Protein AF-A0A2W5FR37-F1 (afdb_monomer_lite)

pLDDT: mean 85.61, std 10.02, range [57.16, 96.5]

Foldseek 3Di:
DVVVVVVVVVCVVVVVVVVVLVVVCVVQVPDWDQCDPDPVDGTDTDGPNVVVVVVVVVVVVVVVVVVVVVVVVVVVVVVVVVVVVVVVVVVVVVVVVVVVVVVVVVVVVVVVVVVVVVVPPDDPPPPDPPDD

Secondary structure (DSSP, 8-state):
-HHHHHHHHHHHHHHHHHHHHHHHHHHTTT-EEEE-S-TTSPPEEEEHHHHHHHHHHHHHHHHHHHHHHHHHHHHHHHHHHHHHHHHHHHHHHHHHHHHHHHHHHHHHHHHHHHHHHHHSS-----------

InterPro domains:
  IPR010445 Lipopolysaccharide assembly protein A domain [PF06305] (45-92)

Radius of gyration: 41.65 Å; chains: 1; bounding box: 113×43×98 Å

Organism: NCBI:txid349221

Structure (mmCIF, N/CA/C/O backbone):
data_AF-A0A2W5FR37-F1
#
_entry.id   AF-A0A2W5FR37-F1
#
loop_
_atom_site.group_PDB
_atom_site.id
_atom_site.type_symbol
_atom_site.label_atom_id
_atom_site.label_alt_id
_atom_site.label_comp_id
_atom_site.label_asym_id
_atom_site.label_entity_id
_atom_site.label_seq_id
_atom_site.pdbx_PDB_ins_code
_atom_site.Cartn_x
_atom_site.Cartn_y
_atom_site.Cartn_z
_atom_site.occupancy
_atom_site.B_iso_or_equiv
_atom_site.auth_seq_id
_atom_site.auth_comp_id
_atom_site.auth_asym_id
_atom_site.auth_atom_id
_atom_site.pdbx_PDB_model_num
ATOM 1 N N . MET A 1 1 ? -13.498 14.660 -2.662 1.00 68.38 1 MET A N 1
ATOM 2 C CA . MET A 1 1 ? -12.259 15.467 -2.606 1.00 68.38 1 MET A CA 1
ATOM 3 C C . MET A 1 1 ? -10.991 14.609 -2.453 1.00 68.38 1 MET A C 1
ATOM 5 O O . MET A 1 1 ? -10.168 14.636 -3.356 1.00 68.38 1 MET A O 1
ATOM 9 N N . MET A 1 2 ? -10.856 13.749 -1.428 1.00 73.62 2 MET A N 1
ATOM 10 C CA . MET A 1 2 ? -9.641 12.917 -1.214 1.00 73.62 2 MET A CA 1
ATOM 11 C C . MET A 1 2 ? -9.258 11.974 -2.377 1.00 73.62 2 MET A C 1
ATOM 13 O O . MET A 1 2 ? -8.077 11.722 -2.597 1.00 73.62 2 MET A O 1
ATOM 17 N N . LYS A 1 3 ? -10.230 11.467 -3.153 1.00 80.94 3 LYS A N 1
ATOM 18 C CA . LYS A 1 3 ? -9.954 10.609 -4.326 1.00 80.94 3 LYS A CA 1
ATOM 19 C C . LYS A 1 3 ? -9.229 11.358 -5.455 1.00 80.94 3 LYS A C 1
ATOM 21 O O . LYS A 1 3 ? -8.331 10.792 -6.067 1.00 80.94 3 LYS A O 1
ATOM 26 N N . PHE A 1 4 ? -9.587 12.623 -5.686 1.00 82.25 4 PHE A N 1
ATOM 27 C CA . PHE A 1 4 ? -8.950 13.474 -6.697 1.00 82.25 4 PHE A CA 1
ATOM 28 C C . PHE A 1 4 ? -7.525 13.854 -6.295 1.00 82.25 4 PHE A C 1
ATOM 30 O O . PHE A 1 4 ? -6.628 13.775 -7.125 1.00 82.25 4 PHE A O 1
ATOM 37 N N . LEU A 1 5 ? -7.297 14.169 -5.016 1.00 88.81 5 LEU A N 1
ATOM 38 C CA . LEU A 1 5 ? -5.957 14.455 -4.498 1.00 88.81 5 LEU A CA 1
ATOM 39 C C . LEU A 1 5 ? -5.012 13.254 -4.670 1.00 88.81 5 LEU A C 1
ATOM 41 O O . LEU A 1 5 ? -3.886 13.407 -5.126 1.00 88.81 5 LEU A O 1
ATOM 45 N N . ASN A 1 6 ? -5.490 12.045 -4.366 1.00 87.56 6 ASN A N 1
ATOM 46 C CA . ASN A 1 6 ? -4.703 10.823 -4.538 1.00 87.56 6 ASN A CA 1
ATOM 47 C C . ASN A 1 6 ? -4.389 10.544 -6.021 1.00 87.56 6 ASN A C 1
ATOM 49 O O . ASN A 1 6 ? -3.264 10.195 -6.365 1.00 87.56 6 ASN A O 1
ATOM 53 N N . LEU A 1 7 ? -5.364 10.744 -6.914 1.00 86.31 7 LEU A N 1
ATOM 54 C CA . LEU A 1 7 ? -5.140 10.623 -8.356 1.00 86.31 7 LEU A CA 1
ATOM 55 C C . LEU A 1 7 ? -4.103 11.640 -8.852 1.00 86.31 7 LEU A C 1
ATOM 57 O O . LEU A 1 7 ? -3.191 11.268 -9.584 1.00 86.31 7 LEU A O 1
ATOM 61 N N . PHE A 1 8 ? -4.202 12.891 -8.403 1.00 90.38 8 PHE A N 1
ATOM 62 C CA . PHE A 1 8 ? -3.268 13.949 -8.771 1.00 90.38 8 PHE A CA 1
ATOM 63 C C . PHE A 1 8 ? -1.837 13.635 -8.324 1.00 90.38 8 PHE A C 1
ATOM 65 O O . PHE A 1 8 ? -0.922 13.717 -9.134 1.00 90.38 8 PHE A O 1
ATOM 72 N N . ILE A 1 9 ? -1.641 13.191 -7.078 1.00 90.69 9 ILE A N 1
ATOM 73 C CA . ILE A 1 9 ? -0.317 12.805 -6.560 1.00 90.69 9 ILE A CA 1
ATOM 74 C C . ILE A 1 9 ? 0.268 11.640 -7.364 1.00 90.69 9 ILE A C 1
ATOM 76 O O . ILE A 1 9 ? 1.440 11.676 -7.731 1.00 90.69 9 ILE A O 1
ATOM 80 N N . LYS A 1 10 ? -0.543 10.620 -7.676 1.00 88.50 10 LYS A N 1
ATOM 81 C CA . LYS A 1 10 ? -0.093 9.487 -8.496 1.00 88.50 10 LYS A CA 1
ATOM 82 C C . LYS A 1 10 ? 0.396 9.957 -9.857 1.00 88.50 10 LYS A C 1
ATOM 84 O O . LYS A 1 10 ? 1.516 9.630 -10.222 1.00 88.50 10 LYS A O 1
ATOM 89 N N . VAL A 1 11 ? -0.407 10.758 -10.558 1.00 91.00 11 VAL A N 1
ATOM 90 C CA . VAL A 1 11 ? -0.048 11.297 -11.877 1.00 91.00 11 VAL A CA 1
ATOM 91 C C . VAL A 1 11 ? 1.201 12.169 -11.787 1.00 91.00 11 VAL A C 1
ATOM 93 O O . VAL A 1 11 ? 2.112 11.992 -12.589 1.00 91.00 11 VAL A O 1
ATOM 96 N N . LEU A 1 12 ? 1.282 13.051 -10.790 1.00 92.81 12 LEU A N 1
ATOM 97 C CA . LEU A 1 12 ? 2.414 13.954 -10.593 1.00 92.81 12 LEU A CA 1
ATOM 98 C C . LEU A 1 12 ? 3.735 13.200 -10.387 1.00 92.81 12 LEU A C 1
ATOM 100 O O . LEU A 1 12 ? 4.772 13.671 -10.837 1.00 92.81 12 LEU A O 1
ATOM 104 N N . ILE A 1 13 ? 3.704 12.030 -9.744 1.00 90.12 13 ILE A N 1
ATOM 105 C CA . ILE A 1 13 ? 4.895 11.202 -9.518 1.00 90.12 13 ILE A CA 1
ATOM 106 C C . ILE A 1 13 ? 5.193 10.306 -10.728 1.00 90.12 13 ILE A C 1
ATOM 108 O O . ILE A 1 13 ? 6.346 10.182 -11.132 1.00 90.12 13 ILE A O 1
ATOM 112 N N . THR A 1 14 ? 4.183 9.674 -11.332 1.00 88.75 14 THR A N 1
ATOM 113 C CA . THR A 1 14 ? 4.410 8.711 -12.423 1.00 88.75 14 THR A CA 1
ATOM 114 C C . THR A 1 14 ? 4.773 9.384 -13.742 1.00 88.75 14 THR A C 1
ATOM 116 O O . THR A 1 14 ? 5.597 8.861 -14.486 1.00 88.75 14 THR A O 1
ATOM 119 N N . LEU A 1 15 ? 4.172 10.538 -14.043 1.00 92.75 15 LEU A N 1
ATOM 120 C CA . LEU A 1 15 ? 4.376 11.245 -15.306 1.00 92.75 15 LEU A CA 1
ATOM 121 C C . LEU A 1 15 ? 5.848 11.635 -15.558 1.00 92.75 15 LEU A C 1
ATOM 123 O O . LEU A 1 15 ? 6.339 11.315 -16.640 1.00 92.75 15 LEU A O 1
ATOM 127 N N . PRO A 1 16 ? 6.589 12.255 -14.614 1.00 92.44 16 PRO A N 1
ATOM 128 C CA . PRO A 1 16 ? 7.993 12.599 -14.840 1.00 92.44 16 PRO A CA 1
ATOM 129 C C . PRO A 1 16 ? 8.885 11.364 -14.990 1.00 92.44 16 PRO A C 1
ATOM 131 O O . PRO A 1 16 ? 9.802 11.385 -15.805 1.00 92.44 16 PRO A O 1
ATOM 134 N N . VAL A 1 17 ? 8.602 10.271 -14.274 1.00 89.12 17 VAL A N 1
ATOM 135 C CA . VAL A 1 17 ? 9.355 9.012 -14.414 1.00 89.12 17 VAL A CA 1
ATOM 136 C C . VAL A 1 17 ? 9.175 8.428 -15.816 1.00 89.12 17 VAL A C 1
ATOM 138 O O . VAL A 1 17 ? 10.154 8.057 -16.461 1.00 89.12 17 VAL A O 1
ATOM 141 N N . ILE A 1 18 ? 7.937 8.399 -16.318 1.00 90.38 18 ILE A N 1
ATOM 142 C CA . ILE A 1 18 ? 7.632 7.933 -17.678 1.00 90.38 18 ILE A CA 1
ATOM 143 C C . ILE A 1 18 ? 8.277 8.853 -18.719 1.00 90.38 18 ILE A C 1
ATOM 145 O O . ILE A 1 18 ? 8.894 8.364 -19.662 1.00 90.38 18 ILE A O 1
ATOM 149 N N . ALA A 1 19 ? 8.174 10.172 -18.542 1.00 92.00 19 ALA A N 1
ATOM 150 C CA . ALA A 1 19 ? 8.774 11.146 -19.448 1.00 92.00 19 ALA A CA 1
ATOM 151 C C . ALA A 1 19 ? 10.305 11.011 -19.504 1.00 92.00 19 ALA A C 1
ATOM 153 O O . ALA A 1 19 ? 10.879 11.014 -20.592 1.00 92.00 19 ALA A O 1
ATOM 154 N N . ALA A 1 20 ? 10.960 10.825 -18.355 1.00 89.50 20 ALA A N 1
ATOM 155 C CA . ALA A 1 20 ? 12.399 10.596 -18.277 1.00 89.50 20 ALA A CA 1
ATOM 156 C C . ALA A 1 20 ? 12.803 9.294 -18.984 1.00 89.50 20 ALA A C 1
ATOM 158 O O . ALA A 1 20 ? 13.699 9.307 -19.826 1.00 89.50 20 ALA A O 1
ATOM 159 N N . LEU A 1 21 ? 12.106 8.187 -18.707 1.00 88.25 21 LEU A N 1
ATOM 160 C CA . LEU A 1 21 ? 12.337 6.900 -19.374 1.00 88.25 21 LEU A CA 1
ATOM 161 C C . LEU A 1 21 ? 12.173 7.001 -20.889 1.00 88.25 21 LEU A C 1
ATOM 163 O O . LEU A 1 21 ? 13.010 6.495 -21.640 1.00 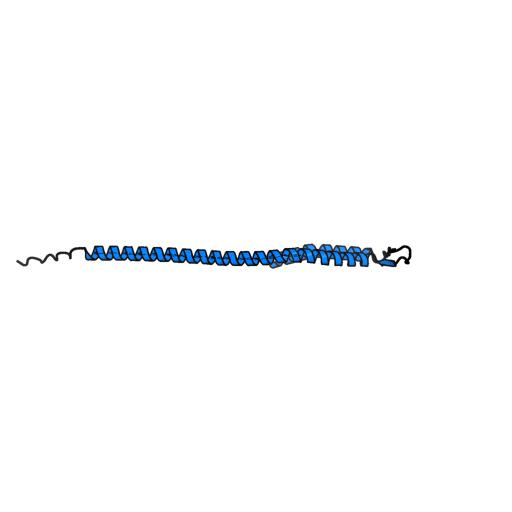88.25 21 LEU A O 1
ATOM 167 N N . PHE A 1 22 ? 11.121 7.681 -21.338 1.00 89.44 22 PHE A N 1
ATOM 168 C CA . PHE A 1 22 ? 10.863 7.912 -22.752 1.00 89.44 22 PHE A CA 1
ATOM 169 C C . PHE A 1 22 ? 11.993 8.716 -23.402 1.00 89.44 22 PHE A C 1
ATOM 171 O O . PHE A 1 22 ? 12.531 8.301 -24.428 1.00 89.44 22 PHE A O 1
ATOM 178 N N . PHE A 1 23 ? 12.408 9.823 -22.781 1.00 91.81 23 PHE A N 1
ATOM 179 C CA . PHE A 1 23 ? 13.462 10.686 -23.312 1.00 91.81 23 PHE A CA 1
ATOM 180 C C . PHE A 1 23 ? 14.824 9.983 -23.373 1.00 91.81 23 PHE A C 1
ATOM 182 O O . PHE A 1 23 ? 15.525 10.077 -24.382 1.00 91.81 23 PHE A O 1
ATOM 189 N N . ILE A 1 24 ? 15.177 9.225 -22.330 1.00 87.62 24 ILE A N 1
ATOM 190 C CA . ILE A 1 24 ? 16.406 8.423 -22.287 1.00 87.62 24 ILE A CA 1
ATOM 191 C C . ILE A 1 24 ? 16.375 7.349 -23.378 1.00 87.62 24 ILE A C 1
ATOM 193 O O . ILE A 1 24 ? 17.353 7.182 -24.103 1.00 87.62 24 ILE A O 1
ATOM 197 N N . THR A 1 25 ? 15.249 6.655 -23.542 1.00 86.19 25 THR A N 1
ATOM 198 C CA . THR A 1 25 ? 15.097 5.611 -24.565 1.00 86.19 25 THR A CA 1
ATOM 199 C C . THR A 1 25 ? 15.234 6.181 -25.975 1.00 86.19 25 THR A C 1
ATOM 201 O O . THR A 1 25 ? 15.941 5.614 -26.806 1.00 86.19 25 THR A O 1
ATOM 204 N N . LEU A 1 26 ? 14.597 7.325 -26.241 1.00 87.50 26 LEU A N 1
ATOM 205 C CA . LEU A 1 26 ? 14.638 7.971 -27.550 1.00 87.50 26 LEU A CA 1
ATOM 206 C C . LEU A 1 26 ? 16.046 8.487 -27.882 1.00 87.50 26 LEU A C 1
ATOM 208 O O . LEU A 1 26 ? 16.534 8.267 -28.988 1.00 87.50 26 LEU A O 1
ATOM 212 N N . SER A 1 27 ? 16.711 9.114 -26.908 1.00 88.44 27 SER A N 1
ATOM 213 C CA . SER A 1 27 ? 18.050 9.696 -27.081 1.00 88.44 27 SER A CA 1
ATOM 214 C C . SER A 1 27 ? 19.140 8.639 -27.275 1.00 88.44 27 SER A C 1
ATOM 216 O O . SER A 1 27 ? 20.147 8.910 -27.918 1.00 88.44 27 SER A O 1
ATOM 218 N N . ASN A 1 28 ? 18.937 7.423 -26.756 1.00 86.19 28 ASN A N 1
ATOM 219 C CA . ASN A 1 28 ? 19.930 6.345 -26.793 1.00 86.19 28 ASN A CA 1
ATOM 220 C C . ASN A 1 28 ? 19.568 5.209 -27.768 1.00 86.19 28 ASN A C 1
ATOM 222 O O . ASN A 1 28 ? 20.132 4.120 -27.687 1.00 86.19 28 ASN A O 1
ATOM 226 N N . ARG A 1 29 ? 18.644 5.441 -28.711 1.00 79.38 29 ARG A N 1
ATOM 227 C CA . ARG A 1 29 ? 18.126 4.415 -29.639 1.00 79.38 29 ARG A CA 1
ATOM 228 C C . ARG A 1 29 ? 19.197 3.761 -30.534 1.00 79.38 29 ARG A C 1
ATOM 230 O O . ARG A 1 29 ? 18.960 2.674 -31.050 1.00 79.38 29 ARG A O 1
ATOM 237 N N . GLY A 1 30 ? 20.353 4.399 -30.717 1.00 81.81 30 GLY A N 1
ATOM 238 C CA . GLY A 1 30 ? 21.477 3.882 -31.510 1.00 81.81 30 GLY A CA 1
ATOM 239 C C . GLY A 1 30 ? 22.690 3.429 -30.696 1.00 81.81 30 GLY A C 1
ATOM 240 O O . GLY A 1 30 ? 23.716 3.114 -31.289 1.00 81.81 30 GLY A O 1
ATOM 241 N N . VAL A 1 31 ? 22.606 3.435 -29.362 1.00 84.19 31 VAL A N 1
ATOM 242 C CA . VAL A 1 31 ? 23.732 3.073 -28.494 1.00 84.19 31 VAL A CA 1
ATOM 243 C C . VAL A 1 31 ? 23.683 1.577 -28.202 1.00 84.19 31 VAL A C 1
ATOM 245 O O . VAL A 1 31 ? 22.751 1.087 -27.554 1.00 84.19 31 VAL A O 1
ATOM 248 N N . TYR A 1 32 ? 24.707 0.870 -28.674 1.00 84.19 32 TYR A N 1
ATOM 249 C CA . TYR A 1 32 ? 24.933 -0.545 -28.408 1.00 84.19 32 TYR A CA 1
ATOM 250 C C . TYR A 1 32 ? 26.153 -0.698 -27.506 1.00 84.19 32 TYR A C 1
ATOM 252 O O . TYR A 1 32 ? 27.142 0.018 -27.656 1.00 84.19 32 TYR A O 1
ATOM 260 N N . LEU A 1 33 ? 26.044 -1.604 -26.545 1.00 83.12 33 LEU A N 1
ATOM 261 C CA . LEU A 1 33 ? 27.109 -1.964 -25.624 1.00 83.12 33 LEU A CA 1
ATOM 262 C C . LEU A 1 33 ? 27.519 -3.399 -25.926 1.00 83.12 33 LEU A C 1
ATOM 264 O O . LEU A 1 33 ? 26.680 -4.302 -25.895 1.00 83.12 33 LEU A O 1
ATOM 268 N N . ASP A 1 34 ? 28.807 -3.591 -26.188 1.00 84.94 34 ASP A N 1
ATOM 269 C CA . ASP A 1 34 ? 29.390 -4.915 -26.353 1.00 84.94 34 ASP A CA 1
ATOM 270 C C . ASP A 1 34 ? 29.523 -5.555 -24.974 1.00 84.94 34 ASP A C 1
ATOM 272 O O . ASP A 1 34 ? 30.354 -5.163 -24.150 1.00 84.94 34 ASP A O 1
ATOM 276 N N . MET A 1 35 ? 28.642 -6.511 -24.688 1.00 77.69 35 MET A N 1
ATOM 277 C CA . MET A 1 35 ? 28.621 -7.206 -23.413 1.00 77.69 35 MET A CA 1
ATOM 278 C C . MET A 1 35 ? 29.310 -8.560 -23.561 1.00 77.69 35 MET A C 1
ATOM 280 O O . MET A 1 35 ? 28.774 -9.492 -24.163 1.00 77.69 35 MET A O 1
ATOM 284 N N . THR A 1 36 ? 30.501 -8.677 -22.977 1.00 81.25 36 THR A N 1
ATOM 285 C CA . THR A 1 36 ? 31.266 -9.928 -22.950 1.00 81.25 36 THR A CA 1
ATOM 286 C C . THR A 1 36 ? 31.041 -10.624 -21.612 1.00 81.25 36 THR A C 1
ATOM 288 O O . THR A 1 36 ? 31.655 -10.280 -20.606 1.00 81.25 36 THR A O 1
ATOM 291 N N . TRP A 1 37 ? 30.132 -11.600 -21.581 1.00 77.19 37 TRP A N 1
ATOM 292 C CA . TRP A 1 37 ? 29.851 -12.384 -20.369 1.00 77.19 37 TRP A CA 1
ATOM 293 C C . TRP A 1 37 ? 30.989 -13.355 -20.013 1.00 77.19 37 TRP A C 1
ATOM 295 O O . TRP A 1 37 ? 31.223 -13.658 -18.846 1.00 77.19 37 TRP A O 1
ATOM 305 N N . SER A 1 38 ? 31.709 -13.856 -21.020 1.00 80.25 38 SER A N 1
ATOM 306 C CA . SER A 1 38 ? 32.812 -14.805 -20.864 1.00 80.25 38 SER A CA 1
ATOM 307 C C . SER A 1 38 ? 33.833 -14.598 -21.983 1.00 80.25 38 SER A C 1
ATOM 309 O O . SER A 1 38 ? 33.415 -14.391 -23.120 1.00 80.25 38 SER A O 1
ATOM 311 N N . PRO A 1 39 ? 35.149 -14.715 -21.716 1.00 76.88 39 PRO A N 1
ATOM 312 C CA . PRO A 1 39 ? 36.188 -14.583 -22.743 1.00 76.88 39 PRO A CA 1
ATOM 313 C C . PRO A 1 39 ? 36.125 -15.669 -23.832 1.00 76.88 39 PRO A C 1
ATOM 315 O O . PRO A 1 39 ? 36.804 -15.553 -24.844 1.00 76.88 39 PRO A O 1
ATOM 318 N N . LEU A 1 40 ? 35.331 -16.726 -23.626 1.00 80.38 40 LEU A N 1
ATOM 319 C CA . LEU A 1 40 ? 35.122 -17.817 -24.585 1.00 80.38 40 LEU A CA 1
ATOM 320 C C . LEU A 1 40 ? 33.915 -17.597 -25.514 1.00 80.38 40 LEU A C 1
ATOM 322 O O . LEU A 1 40 ? 33.669 -18.430 -26.380 1.00 80.38 40 LEU A O 1
ATOM 326 N N . HIS A 1 41 ? 33.139 -16.529 -25.317 1.00 77.19 41 HIS A N 1
ATOM 327 C CA . HIS A 1 41 ? 31.941 -16.232 -26.104 1.00 77.19 41 HIS A CA 1
ATOM 328 C C . HIS A 1 41 ? 32.106 -14.895 -26.827 1.00 77.19 41 HIS A C 1
ATOM 330 O O . HIS A 1 41 ? 32.683 -13.957 -26.274 1.00 77.19 41 HIS A O 1
ATOM 336 N N . GLU A 1 42 ? 31.585 -14.802 -28.052 1.00 77.25 42 GLU A N 1
ATOM 337 C CA . GLU A 1 42 ? 31.573 -13.536 -28.783 1.00 77.25 42 GLU A CA 1
ATOM 338 C C . GLU A 1 42 ? 30.739 -12.487 -28.041 1.00 77.25 42 GLU A C 1
ATOM 340 O O . GLU A 1 42 ? 29.731 -12.800 -27.398 1.00 77.25 42 GLU A O 1
ATOM 345 N N . ALA A 1 43 ? 31.194 -11.234 -28.106 1.00 79.50 43 ALA A N 1
ATOM 346 C CA . ALA A 1 43 ? 30.517 -10.127 -27.456 1.00 79.50 43 ALA A CA 1
ATOM 347 C C . ALA A 1 43 ? 29.122 -9.945 -28.065 1.00 79.50 43 ALA A C 1
ATOM 349 O O . ALA A 1 43 ? 28.966 -9.795 -29.277 1.00 79.50 43 ALA A O 1
ATOM 350 N N . ALA A 1 44 ? 28.100 -9.955 -27.213 1.00 79.62 44 ALA A N 1
ATOM 351 C CA . ALA A 1 44 ? 26.741 -9.685 -27.646 1.00 79.62 44 ALA A CA 1
ATOM 352 C C . ALA A 1 44 ? 26.504 -8.172 -27.622 1.00 79.62 44 ALA A C 1
ATOM 354 O O . ALA A 1 44 ? 26.629 -7.540 -26.571 1.00 79.62 44 ALA A O 1
ATOM 355 N N . ALA A 1 45 ? 26.126 -7.599 -28.764 1.00 82.19 45 ALA A N 1
ATOM 356 C CA . ALA A 1 45 ? 25.719 -6.201 -28.842 1.00 82.19 45 ALA A CA 1
ATOM 357 C C . ALA A 1 45 ? 24.307 -6.043 -28.253 1.00 82.19 45 ALA A C 1
ATOM 359 O O . ALA A 1 45 ? 23.305 -6.361 -28.900 1.00 82.19 45 ALA A O 1
ATOM 360 N N . LEU A 1 46 ? 24.213 -5.556 -27.013 1.00 84.75 46 LEU A N 1
ATOM 361 C CA . LEU A 1 46 ? 22.933 -5.230 -26.382 1.00 84.75 46 LEU A CA 1
ATOM 362 C C . LEU A 1 46 ? 22.614 -3.747 -26.560 1.00 84.75 46 LEU A C 1
ATOM 364 O O . LEU A 1 46 ? 23.462 -2.878 -26.362 1.00 84.75 46 LEU A O 1
ATOM 368 N N . SER A 1 47 ? 21.358 -3.443 -26.885 1.00 87.00 47 SER A N 1
ATOM 369 C CA . SER A 1 47 ? 20.899 -2.058 -26.946 1.00 87.00 47 SER A CA 1
ATOM 370 C C . SER A 1 47 ? 20.713 -1.493 -25.534 1.00 87.00 47 SER A C 1
ATOM 372 O O . SER A 1 47 ? 20.100 -2.113 -24.660 1.00 87.00 47 SER A O 1
ATOM 374 N N . LEU A 1 48 ? 21.221 -0.282 -25.303 1.00 87.06 48 LEU A N 1
ATOM 375 C CA . LEU A 1 48 ? 21.116 0.401 -24.011 1.00 87.06 48 LEU A CA 1
ATOM 376 C C . LEU A 1 48 ? 19.655 0.543 -23.521 1.00 87.06 48 LEU A C 1
ATOM 378 O O . LEU A 1 48 ? 19.399 0.277 -22.342 1.00 87.06 48 LEU A O 1
ATOM 382 N N . PRO A 1 49 ? 18.661 0.856 -24.382 1.00 86.56 49 PRO A N 1
ATOM 383 C CA . PRO A 1 49 ? 17.254 0.861 -23.981 1.00 86.56 49 PRO A CA 1
ATOM 384 C C . PRO A 1 49 ? 16.749 -0.470 -23.416 1.00 86.56 49 PRO A C 1
ATOM 386 O O . PRO A 1 49 ? 15.946 -0.474 -22.485 1.00 86.56 49 PRO A O 1
ATOM 389 N N . LEU A 1 50 ? 17.223 -1.599 -23.951 1.00 86.38 50 LEU A N 1
ATOM 390 C CA . LEU A 1 50 ? 16.818 -2.924 -23.488 1.00 86.38 50 LEU A CA 1
ATOM 391 C C . LEU A 1 50 ? 17.360 -3.206 -22.081 1.00 86.38 50 LEU A C 1
ATOM 393 O O . LEU A 1 50 ? 16.626 -3.705 -21.230 1.00 86.38 50 LEU A O 1
ATOM 397 N N . ILE A 1 51 ? 18.604 -2.808 -21.805 1.00 88.69 51 ILE A N 1
ATOM 398 C CA . ILE A 1 51 ? 19.215 -2.920 -20.471 1.00 88.69 51 ILE A CA 1
ATOM 399 C C . ILE A 1 51 ? 18.441 -2.082 -19.446 1.00 88.69 51 ILE A C 1
ATOM 401 O O . ILE A 1 51 ? 18.110 -2.570 -18.361 1.00 88.69 51 ILE A O 1
ATOM 405 N N . ILE A 1 52 ? 18.105 -0.834 -19.794 1.00 88.75 52 ILE A N 1
ATOM 406 C CA . ILE A 1 52 ? 17.298 0.040 -18.931 1.00 88.75 52 ILE A CA 1
ATOM 407 C C . ILE A 1 52 ? 15.936 -0.596 -18.660 1.00 88.75 52 ILE A C 1
ATOM 409 O O . ILE A 1 52 ? 15.509 -0.662 -17.509 1.00 88.75 52 ILE A O 1
ATOM 413 N N . PHE A 1 5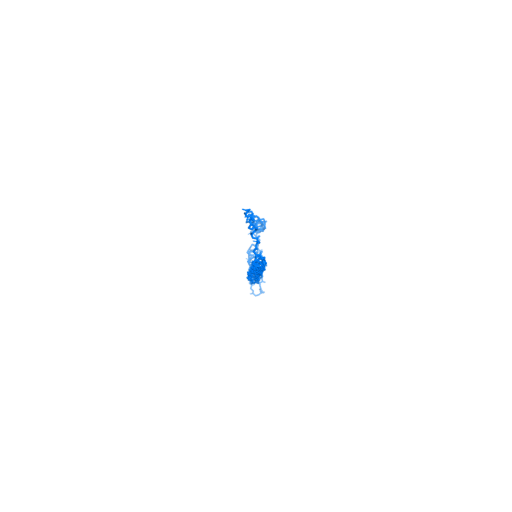3 ? 15.269 -1.103 -19.696 1.00 88.31 53 PHE A N 1
ATOM 414 C CA . PHE A 1 53 ? 13.951 -1.713 -19.568 1.00 88.31 53 PHE A CA 1
ATOM 415 C C . PHE A 1 53 ? 13.953 -2.915 -18.615 1.00 88.31 53 PHE A C 1
ATOM 417 O O . PHE A 1 53 ? 13.131 -2.977 -17.699 1.00 88.31 53 PHE A O 1
ATOM 424 N N . VAL A 1 54 ? 14.914 -3.832 -18.769 1.00 90.56 54 VAL A N 1
ATOM 425 C CA . VAL A 1 54 ? 15.070 -4.991 -17.874 1.00 90.56 54 VAL A CA 1
ATOM 426 C C . VAL A 1 54 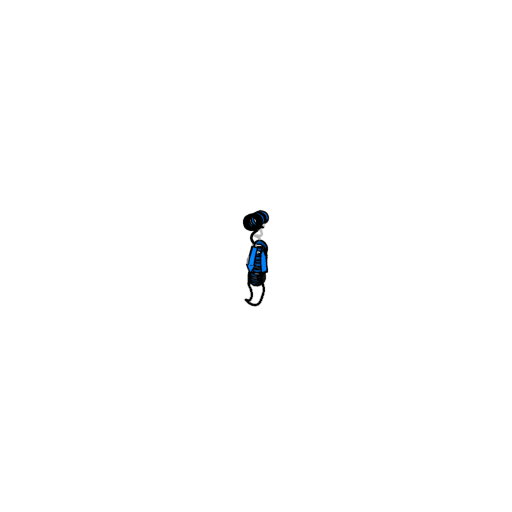? 15.352 -4.542 -16.439 1.00 90.56 54 VAL A C 1
ATOM 428 O O . VAL A 1 54 ? 14.734 -5.045 -15.501 1.00 90.56 54 VAL A O 1
ATOM 431 N N . THR A 1 55 ? 16.218 -3.544 -16.258 1.00 91.31 55 THR A N 1
ATOM 432 C CA . THR A 1 55 ? 16.524 -2.983 -14.934 1.00 91.31 55 THR A CA 1
ATOM 433 C C . THR A 1 55 ? 15.279 -2.377 -14.280 1.00 91.31 55 THR A C 1
ATOM 435 O O . THR A 1 55 ? 15.021 -2.612 -13.098 1.00 91.31 55 THR A O 1
ATOM 438 N N . CYS A 1 56 ? 14.454 -1.655 -15.043 1.00 91.12 56 CYS A N 1
ATOM 439 C CA . CYS A 1 56 ? 13.184 -1.118 -14.562 1.00 91.12 56 CYS A CA 1
ATOM 440 C C . CYS A 1 56 ? 12.195 -2.218 -14.169 1.00 91.12 56 CYS A C 1
ATOM 442 O O . CYS A 1 56 ? 11.526 -2.073 -13.148 1.00 91.12 56 CYS A O 1
ATOM 444 N N . ILE A 1 57 ? 12.116 -3.318 -14.926 1.00 92.69 57 ILE A N 1
ATOM 445 C CA . ILE A 1 57 ? 11.275 -4.469 -14.566 1.00 92.69 57 ILE A CA 1
ATOM 446 C C . ILE A 1 57 ? 11.728 -5.062 -13.234 1.00 92.69 57 ILE A C 1
ATOM 448 O O . ILE A 1 57 ? 10.902 -5.276 -12.349 1.00 92.69 57 ILE A O 1
ATOM 452 N N . ILE A 1 58 ? 13.030 -5.296 -13.067 1.00 95.06 58 ILE A N 1
ATOM 453 C CA . ILE A 1 58 ? 13.578 -5.859 -11.827 1.00 95.06 58 ILE A CA 1
ATOM 454 C C . ILE A 1 58 ? 13.285 -4.923 -10.650 1.00 95.06 58 ILE A C 1
ATOM 456 O O . ILE A 1 58 ? 12.751 -5.363 -9.632 1.00 95.06 58 ILE A O 1
ATOM 460 N N . GLY A 1 59 ? 13.554 -3.624 -10.809 1.00 92.19 59 GLY A N 1
ATOM 461 C CA . GLY A 1 59 ? 13.246 -2.614 -9.797 1.00 92.19 59 GLY A CA 1
ATOM 462 C C . GLY A 1 59 ? 11.754 -2.550 -9.459 1.00 92.19 59 GLY A C 1
ATOM 463 O O . GLY A 1 59 ? 11.392 -2.444 -8.289 1.00 92.19 59 GLY A O 1
ATOM 464 N N . PHE A 1 60 ? 10.876 -2.683 -10.457 1.00 92.56 60 PHE A N 1
ATOM 465 C CA . PHE A 1 60 ? 9.429 -2.727 -10.258 1.00 92.56 60 PHE A CA 1
ATOM 466 C C . PHE A 1 60 ? 8.988 -3.972 -9.484 1.00 92.56 60 PHE A C 1
ATOM 468 O O . PHE A 1 60 ? 8.216 -3.850 -8.534 1.00 92.56 60 PHE A O 1
ATOM 475 N N . ILE A 1 61 ? 9.493 -5.156 -9.843 1.00 95.12 61 ILE A N 1
ATOM 476 C CA . ILE A 1 61 ? 9.194 -6.406 -9.131 1.00 95.12 61 ILE A CA 1
ATOM 477 C C . ILE A 1 61 ? 9.631 -6.283 -7.670 1.00 95.12 61 ILE A C 1
ATOM 479 O O . ILE A 1 61 ? 8.844 -6.571 -6.768 1.00 95.12 61 ILE A O 1
ATOM 483 N N . TRP A 1 62 ? 10.849 -5.794 -7.427 1.00 93.94 62 TRP A N 1
ATOM 484 C CA . TRP A 1 62 ? 11.390 -5.652 -6.076 1.00 93.94 62 TRP A CA 1
ATOM 485 C C . TRP A 1 62 ? 10.621 -4.619 -5.247 1.00 93.94 62 TRP A C 1
ATOM 487 O O . TRP A 1 62 ? 10.224 -4.888 -4.113 1.00 93.94 62 TRP A O 1
ATOM 497 N N . GLY A 1 63 ? 10.332 -3.456 -5.835 1.00 90.00 63 GLY A N 1
ATOM 498 C CA . GLY A 1 63 ? 9.525 -2.416 -5.201 1.00 90.00 63 GLY A CA 1
ATOM 499 C C . GLY A 1 63 ? 8.103 -2.888 -4.890 1.00 90.00 63 GLY A C 1
ATOM 500 O O . GLY A 1 63 ? 7.591 -2.631 -3.800 1.00 90.00 63 GLY A O 1
ATOM 501 N N . SER A 1 64 ? 7.478 -3.637 -5.804 1.00 90.00 64 SER A N 1
ATOM 502 C CA . SER A 1 64 ? 6.161 -4.238 -5.580 1.00 90.00 64 SER A CA 1
ATOM 503 C C . SER A 1 64 ? 6.193 -5.277 -4.462 1.00 90.00 64 SER A C 1
ATOM 505 O O . SER A 1 64 ? 5.248 -5.340 -3.676 1.00 90.00 64 SER A O 1
ATOM 507 N N . LEU A 1 65 ? 7.256 -6.079 -4.368 1.00 93.31 65 LEU A N 1
ATOM 508 C CA . LEU A 1 65 ? 7.409 -7.090 -3.324 1.00 93.31 65 LEU A CA 1
ATOM 509 C C . LEU A 1 65 ? 7.452 -6.444 -1.930 1.00 93.31 65 LEU A C 1
ATOM 511 O O . LEU A 1 65 ? 6.695 -6.845 -1.048 1.00 93.31 65 LEU A O 1
ATOM 515 N N . ILE A 1 66 ? 8.265 -5.395 -1.765 1.00 90.19 66 ILE A N 1
ATOM 516 C CA . ILE A 1 66 ? 8.388 -4.631 -0.510 1.00 90.19 66 ILE A CA 1
ATOM 517 C C . ILE A 1 66 ? 7.068 -3.936 -0.155 1.00 90.19 66 ILE A C 1
ATOM 519 O O . ILE A 1 66 ? 6.619 -3.943 0.993 1.00 90.19 66 ILE A O 1
ATOM 523 N N . LEU A 1 67 ? 6.407 -3.327 -1.142 1.00 91.44 67 LEU A N 1
ATOM 524 C CA . LEU A 1 67 ? 5.106 -2.710 -0.907 1.00 91.44 67 LEU A CA 1
ATOM 525 C C . LEU A 1 67 ? 4.079 -3.754 -0.451 1.00 91.44 67 LEU A C 1
ATOM 527 O O . LEU A 1 67 ? 3.258 -3.480 0.430 1.00 91.44 67 LEU A O 1
ATOM 531 N N . TRP A 1 68 ? 4.110 -4.946 -1.047 1.00 89.12 68 TRP A N 1
ATOM 532 C CA . TRP A 1 68 ? 3.163 -6.001 -0.729 1.00 89.12 68 TRP A CA 1
ATOM 533 C C . TRP A 1 68 ? 3.379 -6.569 0.674 1.00 89.12 68 TRP A C 1
ATOM 535 O O . TRP A 1 68 ? 2.389 -6.733 1.394 1.00 89.12 68 TRP A O 1
ATOM 545 N N . SER A 1 69 ? 4.635 -6.767 1.096 1.00 87.69 69 SER A N 1
ATOM 546 C CA . SER A 1 69 ? 4.956 -7.208 2.459 1.00 87.69 69 SER A CA 1
ATOM 547 C C . SER A 1 69 ? 4.429 -6.220 3.502 1.00 87.69 69 SER A C 1
ATOM 549 O O . SER A 1 69 ? 3.663 -6.609 4.382 1.00 87.69 69 SER A O 1
ATOM 551 N N . ASN A 1 70 ? 4.702 -4.923 3.330 1.00 87.12 70 ASN A N 1
ATOM 552 C CA . ASN A 1 70 ? 4.262 -3.888 4.274 1.00 87.12 70 ASN A CA 1
ATOM 553 C C . ASN A 1 70 ? 2.733 -3.732 4.299 1.00 87.12 70 ASN A C 1
ATOM 555 O O . ASN A 1 70 ? 2.120 -3.463 5.332 1.00 87.12 70 ASN A O 1
ATOM 559 N N . THR A 1 71 ? 2.077 -3.918 3.152 1.00 89.56 71 THR A N 1
ATOM 560 C CA . THR A 1 71 ? 0.616 -3.793 3.062 1.00 89.56 71 THR A CA 1
ATOM 561 C C . THR A 1 71 ? -0.105 -4.943 3.773 1.00 89.56 71 THR A C 1
ATOM 563 O O . THR A 1 71 ? -1.243 -4.764 4.220 1.00 89.56 71 THR A O 1
ATOM 566 N N . LEU A 1 72 ? 0.508 -6.128 3.871 1.00 85.81 72 LEU A N 1
ATOM 567 C CA . LEU A 1 72 ? -0.108 -7.287 4.517 1.00 85.81 72 LEU A CA 1
ATOM 568 C C . LEU A 1 72 ? -0.283 -7.061 6.025 1.00 85.81 72 LEU A C 1
ATOM 570 O O . LEU A 1 72 ? -1.385 -7.258 6.545 1.00 85.81 72 LEU A O 1
ATOM 574 N N . GLU A 1 73 ? 0.760 -6.572 6.693 1.00 85.12 73 GLU A N 1
ATOM 575 C CA . GLU A 1 73 ? 0.732 -6.216 8.117 1.00 85.12 73 GLU A CA 1
ATOM 576 C C . GLU A 1 73 ? -0.278 -5.097 8.383 1.00 85.12 73 GLU A C 1
ATOM 578 O O . GLU A 1 73 ? -1.173 -5.242 9.218 1.00 85.12 73 GLU A O 1
ATOM 583 N N . LEU A 1 74 ? -0.262 -4.048 7.554 1.00 88.25 74 LEU A N 1
ATOM 584 C CA . LEU A 1 74 ? -1.195 -2.925 7.666 1.00 88.25 74 LEU A CA 1
ATOM 585 C C . LEU A 1 74 ? -2.669 -3.360 7.544 1.00 88.25 74 LEU A C 1
ATOM 587 O O . LEU A 1 74 ? -3.575 -2.775 8.147 1.00 88.25 74 LEU A O 1
ATOM 591 N N . ARG A 1 75 ? -2.949 -4.406 6.752 1.00 86.50 75 ARG A N 1
ATOM 592 C CA . ARG A 1 75 ? -4.294 -4.997 6.645 1.00 86.50 75 ARG A CA 1
ATOM 593 C C . ARG A 1 75 ? -4.680 -5.763 7.906 1.00 86.50 75 ARG A C 1
ATOM 595 O O . ARG A 1 75 ? -5.853 -5.709 8.284 1.00 86.50 75 ARG A O 1
ATOM 602 N N . ALA A 1 76 ? -3.742 -6.472 8.529 1.00 89.31 76 ALA A N 1
ATOM 603 C CA . ALA A 1 76 ? -3.977 -7.177 9.784 1.00 89.31 76 ALA A CA 1
ATOM 604 C C . ALA A 1 76 ? -4.256 -6.184 10.922 1.00 89.31 76 ALA A C 1
ATOM 606 O O . ALA A 1 76 ? -5.291 -6.296 11.585 1.00 89.31 76 ALA A O 1
ATOM 607 N N . GLU A 1 77 ? -3.429 -5.147 11.060 1.00 92.56 77 GLU A N 1
ATOM 608 C CA . GLU A 1 77 ? -3.622 -4.074 12.040 1.00 92.56 77 GLU A CA 1
ATOM 609 C C . GLU A 1 77 ? -4.952 -3.354 11.842 1.00 92.56 77 GLU A C 1
ATOM 611 O O . GLU A 1 77 ? -5.724 -3.194 12.784 1.00 92.56 77 GLU A O 1
ATOM 616 N N . ARG A 1 78 ? -5.306 -3.002 10.599 1.00 93.38 78 ARG A N 1
ATOM 617 C CA . ARG A 1 78 ? -6.601 -2.369 10.306 1.00 93.38 78 ARG A CA 1
ATOM 618 C C . ARG A 1 78 ? -7.782 -3.237 10.750 1.00 93.38 78 ARG A C 1
ATOM 620 O O . ARG A 1 78 ? -8.801 -2.706 11.195 1.00 93.38 78 ARG A O 1
ATOM 627 N N . ARG A 1 79 ? -7.687 -4.564 10.612 1.00 92.81 79 ARG A N 1
ATOM 628 C CA . ARG A 1 79 ? -8.727 -5.488 11.095 1.00 92.81 79 ARG A CA 1
ATOM 629 C C . ARG A 1 79 ? -8.755 -5.536 12.622 1.00 92.81 79 ARG A C 1
ATOM 631 O O . ARG A 1 79 ? -9.847 -5.536 13.184 1.00 92.81 79 ARG A O 1
ATOM 638 N N . ALA A 1 80 ? -7.596 -5.555 13.277 1.00 93.88 80 ALA A N 1
ATOM 639 C CA . ALA A 1 80 ? -7.498 -5.522 14.733 1.00 93.88 80 ALA A CA 1
ATOM 640 C C . ALA A 1 80 ? -8.086 -4.224 15.307 1.00 93.88 80 ALA A C 1
ATOM 642 O O . ALA A 1 80 ? -8.965 -4.283 16.161 1.00 93.88 80 ALA A O 1
ATOM 643 N N . LEU A 1 81 ? -7.705 -3.071 14.755 1.00 93.56 81 LEU A N 1
ATOM 644 C CA . LEU A 1 81 ? -8.222 -1.756 15.138 1.00 93.56 81 LEU A CA 1
ATOM 645 C C . LEU A 1 81 ? -9.741 -1.668 14.963 1.00 93.56 81 LEU A C 1
ATOM 647 O O . LEU A 1 81 ? -10.438 -1.213 15.862 1.00 93.56 81 LEU A O 1
ATOM 651 N N . LYS A 1 82 ? -10.291 -2.180 13.853 1.00 95.75 82 LYS A N 1
ATOM 652 C CA . LYS A 1 82 ? -11.751 -2.247 13.667 1.00 95.75 82 LYS A CA 1
ATOM 653 C C . LYS A 1 82 ? -12.451 -3.086 14.736 1.00 95.75 82 LYS A C 1
ATOM 655 O O . LYS A 1 82 ? -13.524 -2.704 15.191 1.00 95.75 82 LYS A O 1
ATOM 660 N N . LYS A 1 83 ? -11.867 -4.223 15.128 1.00 95.69 83 LYS A N 1
ATOM 661 C CA . LYS A 1 83 ? -12.418 -5.054 16.210 1.00 95.69 83 LYS A CA 1
ATOM 662 C C . LYS A 1 83 ? -12.361 -4.324 17.549 1.00 95.69 83 LYS A C 1
ATOM 664 O O . LYS A 1 83 ? -13.340 -4.363 18.281 1.00 95.69 83 LYS A O 1
ATOM 669 N N . GLN A 1 84 ? -11.250 -3.649 17.845 1.00 95.56 84 GLN A N 1
ATOM 670 C CA . GLN A 1 84 ? -11.103 -2.861 19.069 1.00 95.56 84 GLN A 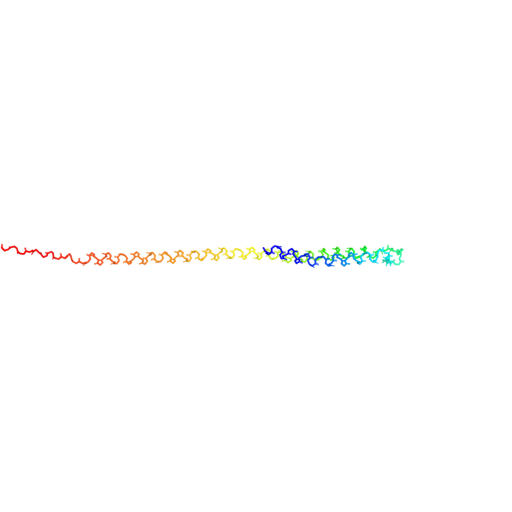CA 1
ATOM 671 C C . GLN A 1 84 ? -12.142 -1.740 19.131 1.00 95.56 84 GLN A C 1
ATOM 673 O O . GLN A 1 84 ? -12.834 -1.635 20.135 1.00 95.56 84 GLN A O 1
ATOM 678 N N . ILE A 1 85 ? -12.336 -0.986 18.044 1.00 96.50 85 ILE A N 1
ATOM 679 C CA . ILE A 1 85 ? -13.377 0.052 17.962 1.00 96.50 85 ILE A CA 1
ATOM 680 C C . ILE A 1 85 ? -14.761 -0.536 18.264 1.00 96.50 85 ILE A C 1
ATOM 682 O O . ILE A 1 85 ? -15.456 -0.023 19.130 1.00 96.50 85 IL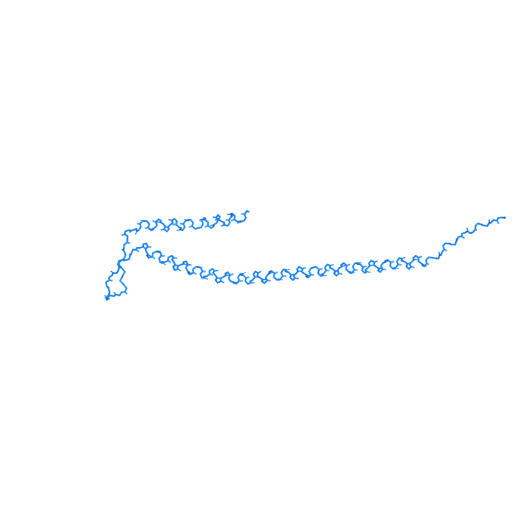E A O 1
ATOM 686 N N . ALA A 1 86 ? -15.126 -1.658 17.636 1.00 95.88 86 ALA A N 1
ATOM 687 C CA . ALA A 1 86 ? -16.427 -2.288 17.867 1.00 95.88 86 ALA A CA 1
ATOM 688 C C . ALA A 1 86 ? -16.611 -2.800 19.310 1.00 95.88 86 ALA A C 1
ATOM 690 O O . ALA A 1 86 ? -17.722 -2.802 19.836 1.00 95.88 86 ALA A O 1
ATOM 691 N N . ILE A 1 87 ? -15.537 -3.263 19.959 1.00 95.81 87 ILE A N 1
ATOM 692 C CA . ILE A 1 87 ? -15.572 -3.665 21.373 1.00 95.81 87 ILE A CA 1
ATOM 693 C C . ILE A 1 87 ? -15.760 -2.436 22.265 1.00 95.81 87 ILE A C 1
ATOM 695 O O . ILE A 1 87 ? -16.592 -2.470 23.169 1.00 95.81 87 ILE A O 1
ATOM 699 N N . LEU A 1 88 ? -15.016 -1.360 22.000 1.00 94.94 88 LEU A N 1
ATOM 700 C CA . LEU A 1 88 ? -15.102 -0.112 22.754 1.00 94.94 88 LEU A CA 1
ATOM 701 C C . LEU A 1 88 ? -16.491 0.524 22.626 1.00 94.94 88 LEU A C 1
ATOM 703 O O . LEU A 1 88 ? -17.065 0.918 23.636 1.00 94.94 88 LEU A O 1
ATOM 707 N N . GLU A 1 89 ? -17.067 0.558 21.424 1.00 96.19 89 GLU A N 1
ATOM 708 C CA . GLU A 1 89 ? -18.440 1.033 21.200 1.00 96.19 89 GLU A CA 1
ATOM 709 C C . GLU A 1 89 ? -19.448 0.233 22.038 1.00 96.19 89 GLU A C 1
ATOM 711 O O . GLU A 1 89 ? -20.234 0.817 22.780 1.00 96.19 89 GLU A O 1
ATOM 716 N N . LYS A 1 90 ? -19.353 -1.104 22.042 1.00 95.50 90 LYS A N 1
ATOM 717 C CA . LYS A 1 90 ? -20.224 -1.948 22.879 1.00 95.50 90 LYS A CA 1
ATOM 718 C C . LYS A 1 90 ? -20.051 -1.707 24.376 1.00 95.50 90 LYS A C 1
ATOM 720 O O . LYS A 1 90 ? -21.025 -1.791 25.120 1.00 95.50 90 LYS A O 1
ATOM 725 N N . GLN A 1 91 ? -18.827 -1.455 24.837 1.00 94.88 91 GLN A N 1
ATOM 726 C CA . GLN A 1 91 ? -18.575 -1.145 26.246 1.00 94.88 91 GLN A CA 1
ATOM 727 C C . GLN A 1 91 ? -19.208 0.189 26.640 1.00 94.88 91 GLN A C 1
ATOM 729 O O . GLN A 1 91 ? -19.811 0.276 27.708 1.00 94.88 91 GLN A O 1
ATOM 734 N N . ILE A 1 92 ? -19.121 1.197 25.769 1.00 96.50 92 ILE A N 1
ATOM 735 C CA . ILE A 1 92 ? -19.774 2.494 25.972 1.00 96.50 92 ILE A CA 1
ATOM 736 C C . ILE A 1 92 ? -21.292 2.314 26.056 1.00 96.50 92 ILE A C 1
ATOM 738 O O . ILE A 1 92 ? -21.915 2.837 26.980 1.00 96.50 92 ILE A O 1
ATOM 742 N N . ASP A 1 93 ? -21.885 1.546 25.142 1.00 95.94 93 ASP A N 1
ATOM 743 C CA . ASP A 1 93 ? -23.327 1.289 25.143 1.00 95.94 93 ASP A CA 1
ATOM 744 C C . ASP A 1 93 ? -23.771 0.541 26.405 1.00 95.94 93 ASP A C 1
ATOM 746 O O . ASP A 1 93 ? -24.765 0.903 27.033 1.00 95.94 93 ASP A O 1
ATOM 750 N N . PHE A 1 94 ? -23.003 -0.464 26.834 1.00 95.56 94 PHE A N 1
ATOM 751 C CA . PHE A 1 94 ? -23.281 -1.195 28.068 1.00 95.56 94 PHE A CA 1
ATOM 752 C C . PHE A 1 94 ? -23.229 -0.289 29.303 1.00 95.56 94 PHE A C 1
ATOM 754 O O . PHE A 1 94 ? -24.130 -0.325 30.139 1.00 95.56 94 PHE A O 1
ATOM 761 N N . GLN A 1 95 ? -22.208 0.565 29.401 1.00 94.94 95 GLN A N 1
ATOM 762 C CA . GLN A 1 95 ? -22.089 1.524 30.499 1.00 94.94 95 GLN A CA 1
ATOM 763 C C . GLN A 1 95 ? -23.235 2.541 30.503 1.00 94.94 95 GLN A C 1
ATOM 765 O O . GLN A 1 95 ? -23.753 2.866 31.570 1.00 94.94 95 GLN A O 1
ATOM 770 N N . ARG A 1 96 ? -23.670 3.013 29.328 1.00 95.19 96 ARG A N 1
ATOM 771 C CA . ARG A 1 96 ? -24.840 3.896 29.207 1.00 95.19 96 ARG A CA 1
ATOM 772 C C . ARG A 1 96 ? -26.110 3.219 29.715 1.00 95.19 96 ARG A C 1
ATOM 774 O O . ARG A 1 96 ? -26.804 3.807 30.540 1.00 95.19 96 ARG A O 1
ATOM 781 N N . MET A 1 97 ? -26.367 1.979 29.297 1.00 94.50 97 MET A N 1
ATOM 782 C CA . MET A 1 97 ? -27.529 1.214 29.762 1.00 94.50 97 MET A CA 1
ATOM 783 C C . MET A 1 97 ? -27.517 1.009 31.281 1.00 94.50 97 MET A C 1
ATOM 785 O O . MET A 1 97 ? -28.555 1.131 31.929 1.00 94.50 97 MET A O 1
ATOM 789 N N . GLU A 1 98 ? -26.354 0.738 31.875 1.00 94.88 98 GLU A N 1
ATOM 790 C CA . GLU A 1 98 ? -26.246 0.558 33.326 1.00 94.88 98 GLU A CA 1
ATOM 791 C C . GLU A 1 98 ? -26.508 1.868 34.089 1.00 94.88 98 GLU A C 1
ATOM 793 O O . GLU A 1 98 ? -27.207 1.868 35.104 1.00 94.88 98 GLU A O 1
ATOM 798 N N . ILE A 1 99 ? -26.027 3.006 33.576 1.00 96.25 99 ILE A N 1
ATOM 799 C CA . ILE A 1 99 ? -26.328 4.330 34.142 1.00 96.25 99 ILE A CA 1
ATOM 800 C C . ILE A 1 99 ? -27.834 4.617 34.078 1.00 96.25 99 ILE A C 1
ATOM 802 O O . ILE A 1 99 ? -28.418 5.056 35.071 1.00 96.25 99 ILE A O 1
ATOM 806 N N . GLU A 1 100 ? -28.475 4.349 32.939 1.00 94.88 100 GLU A N 1
ATOM 807 C CA . GLU A 1 100 ? -29.922 4.527 32.765 1.00 94.88 100 GLU A CA 1
ATOM 808 C C . GLU A 1 100 ? -30.720 3.629 33.716 1.00 94.88 100 GLU A C 1
ATOM 810 O O . GLU A 1 100 ? -31.660 4.089 34.370 1.00 94.88 100 GLU A O 1
ATOM 815 N N . ARG A 1 101 ? -30.299 2.371 33.877 1.00 94.56 101 ARG A N 1
ATOM 816 C CA . ARG A 1 101 ? -30.904 1.431 34.824 1.00 94.56 101 ARG A CA 1
ATOM 817 C C . ARG A 1 101 ? -30.795 1.936 36.260 1.00 94.56 101 ARG A C 1
ATOM 819 O O . ARG A 1 101 ? -31.784 1.922 36.992 1.00 94.56 101 ARG A O 1
ATOM 826 N N . GLN A 1 102 ? -29.625 2.425 36.666 1.00 94.19 102 GLN A N 1
ATOM 827 C CA . GLN A 1 102 ? -29.439 3.003 37.996 1.00 94.19 102 GLN A CA 1
ATOM 828 C C . GLN A 1 102 ? -30.278 4.267 38.201 1.00 94.19 102 GLN A C 1
ATOM 830 O O . GLN A 1 102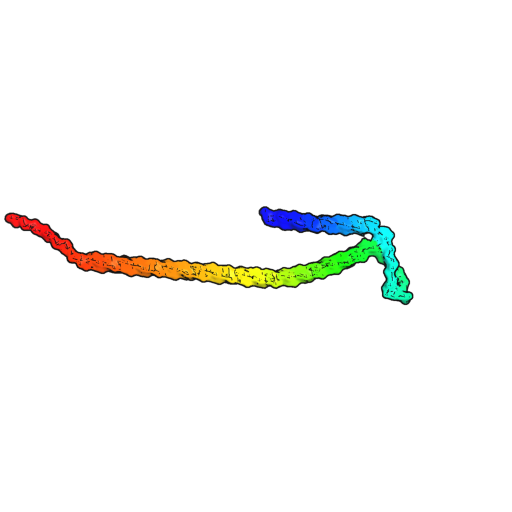 ? -30.831 4.464 39.285 1.00 94.19 102 GLN A O 1
ATOM 835 N N . ALA A 1 103 ? -30.408 5.115 37.179 1.00 94.75 103 ALA A N 1
ATOM 836 C CA . ALA A 1 103 ? -31.268 6.291 37.233 1.00 94.75 103 ALA A CA 1
ATOM 837 C C . ALA A 1 103 ? -32.746 5.900 37.414 1.00 94.75 103 ALA A C 1
ATOM 839 O O . ALA A 1 103 ? -33.419 6.467 38.276 1.00 94.75 103 ALA A O 1
ATOM 840 N N . ALA A 1 104 ? -33.226 4.890 36.681 1.00 93.44 104 ALA A N 1
ATOM 841 C CA . ALA A 1 104 ? -34.588 4.374 36.803 1.00 93.44 104 ALA A CA 1
ATOM 842 C C . ALA A 1 104 ? -34.865 3.776 38.193 1.00 93.44 104 ALA A C 1
ATOM 844 O O . ALA A 1 104 ? -35.892 4.076 38.803 1.00 93.44 104 ALA A O 1
ATOM 845 N N . LEU A 1 105 ? -33.926 2.996 38.743 1.00 94.06 105 LEU A N 1
ATOM 846 C CA . LEU A 1 105 ? -34.047 2.438 40.095 1.00 94.06 105 LEU A CA 1
ATOM 847 C C . LEU A 1 105 ? -34.100 3.535 41.168 1.00 94.06 105 LEU A C 1
ATOM 849 O O . LEU A 1 105 ? -34.940 3.484 42.066 1.00 94.06 105 LEU A O 1
ATOM 853 N N . LYS A 1 106 ? -33.255 4.568 41.054 1.00 93.81 106 LYS A N 1
ATOM 854 C CA . LYS A 1 106 ? -33.285 5.724 41.966 1.00 93.81 106 LYS A CA 1
ATOM 855 C C . LYS A 1 106 ? -34.612 6.486 41.884 1.00 93.81 106 LYS A C 1
ATOM 857 O O . LYS A 1 106 ? -35.119 6.935 42.910 1.00 93.81 106 LYS A O 1
ATOM 862 N N . GLN A 1 107 ? -35.190 6.624 40.689 1.00 90.69 107 GLN A N 1
ATOM 863 C CA . GLN A 1 107 ? -36.504 7.249 40.506 1.00 90.69 107 GLN A CA 1
ATOM 864 C C . GLN A 1 107 ? -37.635 6.413 41.118 1.00 90.69 107 GLN A C 1
ATOM 866 O O . GLN A 1 107 ? -38.498 6.976 41.790 1.00 90.69 107 GLN A O 1
ATOM 871 N N . ALA A 1 108 ? -37.611 5.089 40.943 1.00 89.56 108 ALA A N 1
ATOM 872 C CA . ALA A 1 108 ? -38.590 4.184 41.543 1.00 89.56 108 ALA A CA 1
ATOM 873 C C . ALA A 1 108 ? -38.564 4.260 43.079 1.00 89.56 108 ALA A C 1
ATOM 875 O O . ALA A 1 108 ? -39.603 4.499 43.693 1.00 89.56 108 ALA A O 1
ATOM 876 N N . ALA A 1 109 ? -37.374 4.192 43.686 1.00 90.38 109 ALA A N 1
ATOM 877 C CA . ALA A 1 109 ? -37.207 4.333 45.134 1.00 90.38 109 ALA A CA 1
ATOM 878 C C . ALA A 1 109 ? -37.704 5.698 45.649 1.00 90.38 109 ALA A C 1
ATOM 880 O O . ALA A 1 109 ? -38.379 5.785 46.677 1.00 90.38 109 ALA A O 1
ATOM 881 N N . LYS A 1 110 ? -37.433 6.785 44.910 1.00 88.94 110 LYS A N 1
ATOM 882 C CA . LYS A 1 110 ? -37.940 8.124 45.248 1.00 88.94 110 LYS A CA 1
ATOM 883 C C . LYS A 1 110 ? -39.472 8.180 45.198 1.00 88.94 110 LYS A C 1
ATOM 885 O O . LYS A 1 110 ? -40.083 8.729 46.111 1.00 88.94 110 LYS A O 1
ATOM 890 N N . ASN A 1 111 ? -40.091 7.600 44.170 1.00 89.44 111 ASN A N 1
ATOM 891 C CA . ASN A 1 111 ? -41.549 7.552 44.033 1.00 89.44 111 ASN A CA 1
ATOM 892 C C . ASN A 1 111 ? -42.218 6.718 45.133 1.00 89.44 111 ASN A C 1
ATOM 894 O O . ASN A 1 111 ? -43.257 7.126 45.648 1.00 89.44 111 ASN A O 1
ATOM 898 N N . GLU A 1 112 ? -41.626 5.589 45.529 1.00 82.12 112 GLU A N 1
ATOM 899 C CA . GLU A 1 112 ? -42.103 4.798 46.672 1.00 82.12 112 GLU A CA 1
ATOM 900 C C . GLU A 1 112 ? -42.028 5.593 47.977 1.00 82.12 112 GLU A C 1
ATOM 902 O O . GLU A 1 112 ? -43.004 5.635 48.725 1.00 82.12 112 GLU A O 1
ATOM 907 N N . THR A 1 113 ? -40.924 6.308 48.204 1.00 79.56 113 THR A N 1
ATOM 908 C CA . THR A 1 113 ? -40.758 7.170 49.386 1.00 79.56 113 THR A CA 1
ATOM 909 C C . THR A 1 113 ? -41.859 8.240 49.465 1.00 79.56 113 THR A C 1
ATOM 911 O O . THR A 1 113 ? -42.458 8.433 50.521 1.00 79.56 113 THR A O 1
ATOM 914 N N . ILE A 1 114 ? -42.183 8.889 48.338 1.00 77.94 114 ILE A N 1
ATOM 915 C CA . ILE A 1 114 ? -43.259 9.897 48.243 1.00 77.94 114 ILE A CA 1
ATOM 916 C C . ILE A 1 114 ? -44.640 9.273 48.497 1.00 77.94 114 ILE A C 1
ATOM 918 O O . ILE A 1 114 ? -45.508 9.877 49.131 1.00 77.94 114 ILE A O 1
ATOM 922 N N . ARG A 1 115 ? -44.869 8.049 48.011 1.00 75.94 115 ARG A N 1
ATOM 923 C CA . ARG A 1 115 ? -46.125 7.325 48.244 1.00 75.94 115 ARG A CA 1
ATOM 924 C C . ARG A 1 115 ? -46.338 7.045 49.728 1.00 75.94 115 ARG A C 1
ATOM 926 O O . ARG A 1 115 ? -47.418 7.329 50.238 1.00 75.94 115 ARG A O 1
ATOM 933 N N . ILE A 1 116 ? -45.305 6.546 50.407 1.00 76.81 116 ILE A N 1
ATOM 934 C CA . ILE A 1 116 ? -45.352 6.217 51.837 1.00 76.81 116 ILE A CA 1
ATOM 935 C C . ILE A 1 116 ? -45.597 7.481 52.672 1.00 76.81 116 ILE A C 1
ATOM 937 O O . ILE A 1 116 ? -46.432 7.457 53.579 1.00 76.81 116 ILE A O 1
ATOM 941 N N . SER A 1 117 ? -44.947 8.604 52.338 1.00 74.38 117 SER A N 1
ATOM 942 C CA . SER A 1 117 ? -45.174 9.871 53.046 1.00 74.38 117 SER A CA 1
ATOM 943 C C . SER A 1 117 ? -46.602 10.399 52.882 1.00 74.38 117 SER A C 1
ATOM 945 O O . SER A 1 117 ? -47.179 10.882 53.852 1.00 74.38 117 SER A O 1
ATOM 947 N N . ASN A 1 118 ? -47.205 10.260 51.696 1.00 73.69 118 ASN A N 1
ATOM 948 C CA . ASN A 1 118 ? -48.595 10.672 51.465 1.00 73.69 118 ASN A CA 1
ATOM 949 C C . ASN A 1 118 ? -49.610 9.761 52.173 1.00 73.69 118 ASN A C 1
ATOM 951 O O . ASN A 1 118 ? -50.654 10.238 52.603 1.00 73.69 118 ASN A O 1
ATOM 955 N N . THR A 1 119 ? -49.320 8.466 52.333 1.00 68.25 119 THR A N 1
ATOM 956 C CA . THR A 1 119 ? -50.183 7.548 53.102 1.00 68.25 119 THR A CA 1
ATOM 957 C C . THR A 1 119 ? -50.044 7.696 54.618 1.00 68.25 119 THR A C 1
ATOM 959 O O . THR A 1 119 ? -50.940 7.288 55.349 1.00 68.25 119 THR A O 1
ATOM 962 N N . ALA A 1 120 ? -48.939 8.276 55.099 1.00 63.00 120 ALA A N 1
ATOM 963 C CA . ALA A 1 120 ? -48.703 8.540 56.519 1.00 63.00 120 ALA A CA 1
ATOM 964 C C . ALA A 1 120 ? -49.277 9.889 56.992 1.00 63.00 120 ALA A C 1
ATOM 966 O O . ALA A 1 120 ? -49.274 10.163 58.193 1.00 63.00 120 ALA A O 1
ATOM 967 N N . GLN A 1 121 ? -49.774 10.736 56.080 1.00 58.22 121 GLN A N 1
ATOM 968 C CA . GLN A 1 121 ? -50.494 11.946 56.466 1.00 58.22 121 GLN A CA 1
ATOM 969 C C . GLN A 1 121 ? -51.850 11.561 57.077 1.00 58.22 121 GLN A C 1
ATOM 971 O O . GLN A 1 121 ? -52.668 10.942 56.391 1.00 58.22 121 GLN A O 1
ATOM 976 N N . PRO A 1 122 ? -52.116 11.910 58.353 1.00 59.81 122 PRO A N 1
ATOM 977 C CA . PRO A 1 122 ? -53.412 11.654 58.959 1.00 59.81 122 PRO A CA 1
ATOM 978 C C . PRO A 1 122 ? -54.467 12.395 58.142 1.00 59.81 122 PRO A C 1
ATOM 980 O O . PRO A 1 122 ? -54.301 13.580 57.843 1.00 59.81 122 PRO A O 1
ATOM 983 N N . THR A 1 123 ? -55.528 11.680 57.754 1.00 62.25 123 THR A N 1
ATOM 984 C CA . THR A 1 123 ? -56.671 12.240 57.025 1.00 62.25 123 THR A CA 1
ATOM 985 C C . THR A 1 123 ? -57.043 13.589 57.631 1.00 62.25 123 THR A C 1
ATOM 987 O O . THR A 1 123 ? -57.231 13.639 58.854 1.00 62.25 123 THR A O 1
ATOM 990 N N . PRO A 1 124 ? -57.134 14.671 56.832 1.00 63.78 124 PRO A N 1
ATOM 991 C CA . PRO A 1 124 ? -57.519 15.969 57.355 1.00 63.78 124 PRO A CA 1
ATOM 992 C C . PRO A 1 124 ? -58.839 15.785 58.094 1.00 63.78 124 PRO A C 1
ATOM 994 O O . PRO A 1 124 ? -59.818 15.310 57.517 1.00 63.78 124 PRO A O 1
ATOM 997 N N . ARG A 1 125 ? -58.823 16.067 59.402 1.00 60.12 125 ARG A N 1
ATOM 998 C CA . ARG A 1 125 ? -59.999 15.979 60.264 1.00 60.12 125 ARG A CA 1
ATOM 999 C C . ARG A 1 125 ? -61.004 16.953 59.669 1.00 60.12 125 ARG A C 1
ATOM 1001 O O . ARG A 1 125 ? -60.829 18.160 59.804 1.00 60.12 125 ARG A O 1
ATOM 1008 N N . ILE A 1 126 ? -61.977 16.430 58.927 1.00 64.00 126 ILE A N 1
ATOM 1009 C CA . ILE A 1 126 ? -63.058 17.225 58.356 1.00 64.00 126 ILE A CA 1
ATOM 1010 C C . ILE A 1 126 ? -63.702 17.904 59.560 1.00 64.00 126 ILE A C 1
ATOM 1012 O O . ILE A 1 126 ? -64.256 17.228 60.428 1.00 64.00 126 ILE A O 1
ATOM 1016 N N . ALA A 1 127 ? -63.514 19.217 59.675 1.00 64.31 127 ALA A N 1
ATOM 1017 C CA . ALA A 1 127 ? -64.164 20.005 60.701 1.00 64.31 127 ALA A CA 1
ATOM 1018 C C . ALA A 1 127 ? -65.657 19.950 60.383 1.00 64.31 127 ALA A C 1
ATOM 1020 O O . ALA A 1 127 ? -66.124 20.609 59.457 1.00 64.31 127 ALA A O 1
ATOM 1021 N N . VAL A 1 128 ? -66.373 19.071 61.082 1.00 64.81 128 VAL A N 1
ATOM 1022 C CA . VAL A 1 128 ? -67.830 19.029 61.043 1.00 64.81 128 VAL A CA 1
ATOM 1023 C C . VAL A 1 128 ? -68.290 20.374 61.602 1.00 64.81 128 VAL A C 1
ATOM 1025 O O . VAL A 1 128 ? -67.934 20.678 62.743 1.00 64.81 128 VAL A O 1
ATOM 1028 N N . PRO A 1 129 ? -68.997 21.215 60.828 1.00 63.41 129 PRO A N 1
ATOM 1029 C CA . PRO A 1 129 ? -69.563 22.429 61.387 1.00 63.41 129 PRO A CA 1
ATOM 1030 C C . PRO A 1 129 ? -70.593 22.013 62.440 1.00 63.41 129 PRO A C 1
ATOM 1032 O O . PRO A 1 129 ? -71.531 21.278 62.132 1.00 63.41 129 PRO A O 1
ATOM 1035 N N . GLU A 1 130 ? -70.381 22.435 63.687 1.00 59.38 130 GLU A N 1
ATOM 1036 C CA . GLU A 1 130 ? -71.389 22.369 64.745 1.00 59.38 130 GLU A CA 1
ATOM 1037 C C . GLU A 1 130 ? -72.618 23.137 64.256 1.00 59.38 130 GLU A C 1
ATOM 1039 O O . GLU A 1 130 ? -72.585 24.359 64.097 1.00 59.38 130 GLU A O 1
ATOM 1044 N N . ILE A 1 131 ? -73.682 22.403 63.933 1.00 62.00 131 ILE A N 1
ATOM 1045 C CA . ILE A 1 131 ? -74.983 22.996 63.646 1.00 62.00 131 ILE A CA 1
ATOM 1046 C C . ILE A 1 131 ? -75.663 23.203 65.002 1.00 62.00 131 ILE A C 1
ATOM 1048 O O . ILE A 1 131 ? -75.862 22.239 65.742 1.00 62.00 131 ILE A O 1
ATOM 1052 N N . LEU A 1 132 ? -75.912 24.484 65.288 1.00 57.16 132 LEU A N 1
ATOM 1053 C CA . LEU A 1 132 ? -76.612 25.067 66.439 1.00 57.16 132 LEU A CA 1
ATOM 1054 C C . LEU A 1 132 ? -77.970 24.422 66.738 1.00 57.16 132 LEU A C 1
ATOM 1056 O O . LEU A 1 132 ? -78.698 24.107 65.767 1.00 57.16 132 LEU A O 1
#

Sequence (132 aa):
MMKFLNLFIKVLITLPVIAALFFITLSNRGVYLDMTWSPLHEAAALSLPLIIFVTCIIGFIWGSLILWSNTLELRAERRALKKQIAILEKQIDFQRMEIERQAALKQAAKNETIRISNTAQPTPRIAVPEIL